Protein AF-A0A2E6RK08-F1 (afdb_monomer)

Radius of gyration: 19.54 Å; Cα contacts (8 Å, |Δi|>4): 68; chains: 1; bounding box: 38×17×5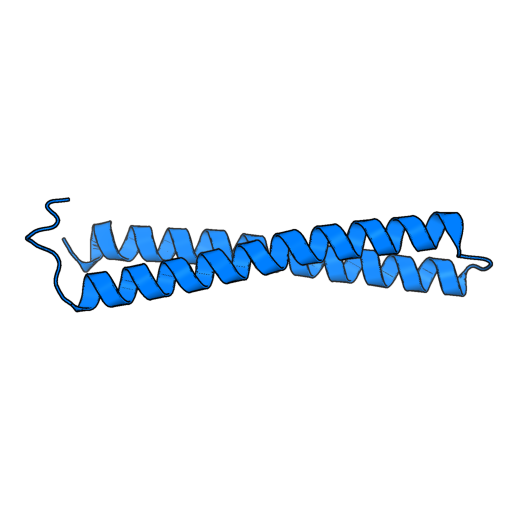5 Å

Mean predicted aligned error: 4.73 Å

Structure (mmCIF, N/CA/C/O backbone):
data_AF-A0A2E6RK08-F1
#
_entry.id   AF-A0A2E6RK08-F1
#
loop_
_atom_site.group_PDB
_atom_site.id
_atom_site.type_symbol
_atom_site.label_atom_id
_atom_site.label_alt_id
_atom_site.label_comp_id
_atom_site.label_asym_id
_atom_site.label_entity_id
_atom_site.label_seq_id
_atom_site.pdbx_PDB_ins_code
_atom_site.Cartn_x
_atom_site.Cartn_y
_atom_site.Cartn_z
_atom_site.occupancy
_atom_site.B_iso_or_equiv
_atom_site.auth_seq_id
_atom_site.auth_comp_id
_atom_site.auth_asym_id
_atom_site.auth_atom_id
_atom_site.pdbx_PDB_model_num
ATOM 1 N N . MET A 1 1 ? -9.124 -7.122 26.622 1.00 61.91 1 MET A N 1
ATOM 2 C CA . MET A 1 1 ? -10.402 -6.388 26.744 1.00 61.91 1 MET A CA 1
ATOM 3 C C . MET A 1 1 ? -11.514 -7.421 26.757 1.00 61.91 1 MET A C 1
ATOM 5 O O . MET A 1 1 ? -11.448 -8.351 25.966 1.00 61.91 1 MET A O 1
ATOM 9 N N . ASP A 1 2 ? -12.461 -7.323 27.685 1.00 64.62 2 ASP A N 1
ATOM 10 C CA . ASP A 1 2 ? -13.515 -8.330 27.844 1.00 64.62 2 ASP A CA 1
ATOM 11 C C . ASP A 1 2 ? -14.527 -8.202 26.689 1.00 64.62 2 ASP A C 1
ATOM 13 O O . ASP A 1 2 ? -15.202 -7.177 26.572 1.00 64.62 2 ASP A O 1
ATOM 17 N N . ILE A 1 3 ? -14.602 -9.201 25.799 1.00 65.38 3 ILE A N 1
ATOM 18 C CA . ILE A 1 3 ? -15.407 -9.148 24.556 1.00 65.38 3 ILE A CA 1
ATOM 19 C C . ILE A 1 3 ? -16.889 -8.893 24.866 1.00 65.38 3 ILE A C 1
ATOM 21 O O . ILE A 1 3 ? -17.588 -8.223 24.109 1.00 65.38 3 ILE A O 1
ATOM 25 N N . LYS A 1 4 ? -17.355 -9.337 26.038 1.00 64.12 4 LYS A N 1
ATOM 26 C CA . LYS A 1 4 ? -18.728 -9.129 26.515 1.00 64.12 4 LYS A CA 1
ATOM 27 C C . LYS A 1 4 ? -19.082 -7.658 26.793 1.00 64.12 4 LYS A C 1
ATOM 29 O O . LYS A 1 4 ? -20.254 -7.355 26.972 1.00 64.12 4 LYS A O 1
ATOM 34 N N . LYS A 1 5 ? -18.101 -6.745 26.827 1.00 75.00 5 LYS A N 1
ATOM 35 C CA . LYS A 1 5 ? -18.288 -5.298 27.067 1.00 75.00 5 LYS A CA 1
ATOM 36 C C . LYS A 1 5 ? -18.148 -4.441 25.796 1.00 75.00 5 LYS A C 1
ATOM 38 O O . LYS A 1 5 ? -17.996 -3.223 25.894 1.00 75.00 5 LYS A O 1
ATOM 43 N N . LEU A 1 6 ? -18.141 -5.054 24.608 1.00 78.81 6 LEU A N 1
ATOM 44 C CA . LEU A 1 6 ? -18.123 -4.362 23.312 1.00 78.81 6 LEU A CA 1
ATOM 45 C C . LEU A 1 6 ? -19.485 -3.752 22.974 1.00 78.81 6 LEU A C 1
ATOM 47 O O . LEU A 1 6 ? -20.480 -4.465 22.875 1.00 78.81 6 LEU A O 1
ATOM 51 N N . LYS A 1 7 ? -19.518 -2.429 22.778 1.00 85.75 7 LYS A N 1
ATOM 52 C CA . LYS A 1 7 ? -20.673 -1.721 22.216 1.00 85.75 7 LYS A CA 1
ATOM 53 C C . LYS A 1 7 ? -20.684 -1.907 20.697 1.00 85.75 7 LYS A C 1
ATOM 55 O O . LYS A 1 7 ? -19.648 -2.147 20.083 1.00 85.75 7 LYS A O 1
ATOM 60 N N . ILE A 1 8 ? -21.849 -1.729 20.071 1.00 86.62 8 ILE A N 1
ATOM 61 C CA . ILE A 1 8 ? -22.002 -1.818 18.607 1.00 86.62 8 ILE A CA 1
ATOM 62 C C . ILE A 1 8 ? -21.009 -0.900 17.863 1.00 86.62 8 ILE A C 1
ATOM 64 O O . ILE A 1 8 ? -20.418 -1.304 16.868 1.00 86.62 8 ILE A O 1
ATOM 68 N N . ASN A 1 9 ? -20.746 0.296 18.403 1.00 84.75 9 ASN A N 1
ATOM 69 C CA . ASN A 1 9 ? -19.815 1.263 17.817 1.00 84.75 9 ASN A CA 1
ATOM 70 C C . ASN A 1 9 ? -18.376 0.740 17.763 1.00 84.75 9 ASN A C 1
ATOM 72 O O . ASN A 1 9 ? -17.659 1.044 16.817 1.00 84.75 9 ASN A O 1
ATOM 76 N N . ASP A 1 10 ? -17.966 -0.065 18.742 1.00 88.06 10 ASP A N 1
ATOM 77 C CA . ASP A 1 10 ? -16.623 -0.638 18.777 1.00 88.06 10 ASP A CA 1
ATOM 78 C C . ASP A 1 10 ? -16.425 -1.680 17.672 1.00 88.06 10 ASP A C 1
ATOM 80 O O . ASP A 1 10 ? -15.360 -1.753 17.061 1.00 88.06 10 ASP A O 1
ATOM 84 N N . TRP A 1 11 ? -17.469 -2.472 17.407 1.00 88.62 11 TRP A N 1
ATOM 85 C CA . TRP A 1 11 ? -17.483 -3.446 16.319 1.00 88.62 11 TRP A CA 1
ATOM 86 C C . TRP A 1 11 ? -17.429 -2.760 14.960 1.00 88.62 11 TRP A C 1
ATOM 88 O O . TRP A 1 11 ? -16.620 -3.145 14.122 1.00 88.62 11 TRP A O 1
ATOM 98 N N . ILE A 1 12 ? -18.243 -1.719 14.760 1.00 89.88 12 ILE A N 1
ATOM 99 C CA . ILE A 1 12 ? -18.230 -0.922 13.526 1.00 89.88 12 ILE A CA 1
ATOM 100 C C . ILE A 1 12 ? -16.838 -0.325 13.305 1.00 89.88 12 ILE A C 1
ATOM 102 O O . ILE A 1 12 ? -16.297 -0.406 12.205 1.00 89.88 12 ILE A O 1
ATOM 106 N N . PHE A 1 13 ? -16.237 0.227 14.359 1.00 89.38 13 PHE A N 1
ATOM 107 C CA . PHE A 1 13 ? -14.918 0.838 14.280 1.00 89.38 13 PHE A CA 1
ATOM 108 C C . PHE A 1 13 ? -13.819 -0.179 13.931 1.00 89.38 13 PHE A C 1
ATOM 110 O O . PHE A 1 13 ? -13.013 0.078 13.040 1.00 89.38 13 PHE A O 1
ATOM 117 N N . GLY A 1 14 ? -13.808 -1.354 14.571 1.00 90.50 14 GLY A N 1
ATOM 118 C CA . GLY A 1 14 ? -12.846 -2.414 14.244 1.00 90.50 14 GLY A CA 1
ATOM 119 C C . GLY A 1 14 ? -13.026 -2.987 12.835 1.00 90.50 14 GLY A C 1
ATOM 120 O O . GLY A 1 14 ? -12.047 -3.302 12.159 1.00 90.50 14 GLY A O 1
ATOM 121 N N . LEU A 1 15 ? -14.267 -3.073 12.350 1.00 93.38 15 LEU A N 1
ATOM 122 C CA . LEU A 1 15 ? -14.553 -3.530 10.990 1.00 93.38 15 LEU A CA 1
ATOM 123 C C . LEU A 1 15 ? -14.061 -2.508 9.951 1.00 93.38 15 LEU A C 1
ATOM 125 O O . LEU A 1 15 ? -13.425 -2.893 8.972 1.00 93.38 15 LEU A O 1
ATOM 129 N N . LEU A 1 16 ? -14.266 -1.210 10.202 1.00 93.00 16 LEU A N 1
ATOM 130 C CA . LEU A 1 16 ? -13.712 -0.131 9.376 1.00 93.00 16 LEU A CA 1
ATOM 131 C C . LEU A 1 16 ? -12.180 -0.146 9.359 1.00 93.00 16 LEU A C 1
ATOM 133 O O . LEU A 1 16 ? -11.590 -0.054 8.285 1.00 93.00 16 LEU A O 1
ATOM 137 N N . GLU A 1 17 ? -11.533 -0.300 10.517 1.00 93.25 17 GLU A N 1
ATOM 138 C CA . GLU A 1 17 ? -10.072 -0.416 10.588 1.00 93.25 17 GLU A CA 1
ATOM 139 C C . GLU A 1 17 ? -9.573 -1.596 9.743 1.00 93.25 17 GLU A C 1
ATOM 141 O O . GLU A 1 17 ? -8.670 -1.433 8.925 1.00 93.25 17 GLU A O 1
ATOM 146 N N . THR A 1 18 ? -10.209 -2.762 9.880 1.00 95.00 18 THR A N 1
ATOM 147 C CA . THR A 1 18 ? -9.838 -3.970 9.131 1.00 95.00 18 THR A CA 1
ATOM 148 C C . THR A 1 18 ? -9.933 -3.748 7.620 1.00 95.00 18 THR A C 1
ATOM 150 O O . THR A 1 18 ? -9.034 -4.156 6.883 1.00 95.00 18 THR A O 1
ATOM 153 N N . LEU A 1 19 ? -10.979 -3.062 7.145 1.00 96.94 19 LEU A N 1
ATOM 154 C CA . LEU A 1 19 ? -11.126 -2.713 5.728 1.00 96.94 19 LEU A CA 1
ATOM 155 C C . LEU A 1 19 ? -10.012 -1.772 5.251 1.00 96.94 19 LEU A C 1
ATOM 157 O O . LEU A 1 19 ? -9.442 -1.994 4.183 1.00 96.94 19 LEU A O 1
ATOM 161 N N . ILE A 1 20 ? -9.667 -0.754 6.045 1.00 96.38 20 ILE A N 1
ATOM 162 C CA . ILE A 1 20 ? -8.600 0.196 5.698 1.00 96.38 20 ILE A CA 1
ATOM 163 C C . ILE A 1 20 ? 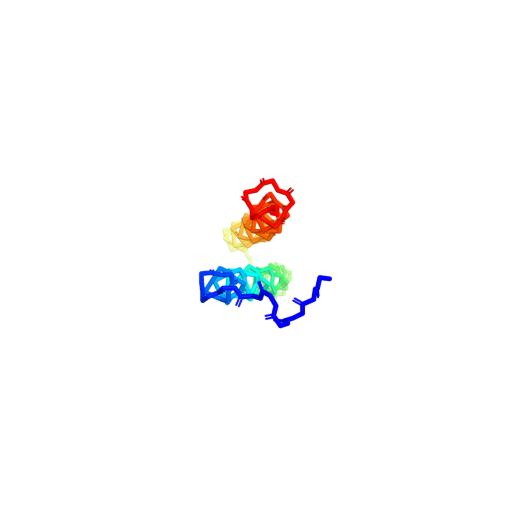-7.241 -0.509 5.672 1.00 96.38 20 ILE A C 1
ATOM 165 O O . ILE A 1 20 ? -6.465 -0.296 4.739 1.00 96.38 20 ILE A O 1
ATOM 169 N N . ILE A 1 21 ? -6.951 -1.371 6.650 1.00 96.94 21 ILE A N 1
ATOM 170 C CA . ILE A 1 21 ? -5.714 -2.164 6.683 1.00 96.94 21 ILE A CA 1
ATOM 171 C C . ILE A 1 21 ? -5.646 -3.086 5.464 1.00 96.94 21 ILE A C 1
ATOM 173 O O . ILE A 1 21 ? -4.622 -3.113 4.784 1.00 96.94 21 ILE A O 1
ATOM 177 N N . GLY A 1 22 ? -6.734 -3.794 5.144 1.00 97.56 22 GLY A N 1
ATOM 178 C CA . GLY A 1 22 ? -6.807 -4.663 3.968 1.00 97.56 22 GLY A CA 1
ATOM 179 C C . GLY A 1 22 ? -6.535 -3.909 2.664 1.00 97.56 22 GLY A C 1
ATOM 180 O O . GLY A 1 22 ? -5.711 -4.344 1.862 1.00 97.56 22 GLY A O 1
ATOM 181 N N . TYR A 1 23 ? -7.155 -2.741 2.483 1.00 97.38 23 TYR A N 1
ATOM 182 C CA . TYR A 1 23 ? -6.908 -1.879 1.325 1.00 97.38 23 TYR A CA 1
ATOM 183 C C . TYR A 1 23 ? -5.465 -1.352 1.275 1.00 97.38 23 TYR A C 1
ATOM 185 O O . TYR A 1 23 ? -4.838 -1.339 0.220 1.00 97.38 23 TYR A O 1
ATOM 193 N N . SER A 1 24 ? -4.904 -0.971 2.423 1.00 97.94 24 SER A N 1
ATOM 194 C CA . SER A 1 24 ? -3.519 -0.494 2.517 1.00 97.94 24 SER A CA 1
ATOM 195 C C . SER A 1 24 ? -2.523 -1.584 2.119 1.00 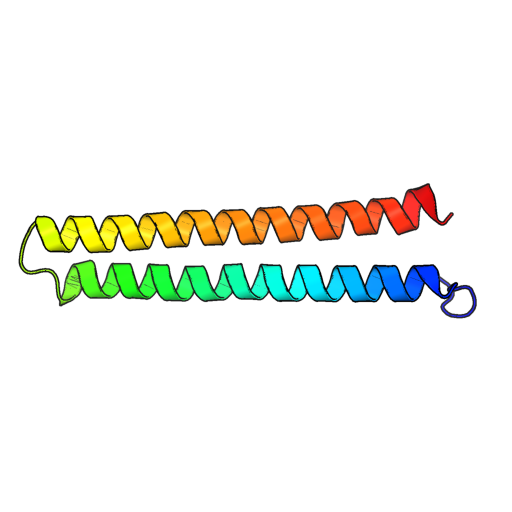97.94 24 SER A C 1
ATOM 197 O O . SER A 1 24 ? -1.591 -1.326 1.361 1.00 97.94 24 SER A O 1
ATOM 199 N N . LEU A 1 25 ? -2.742 -2.818 2.583 1.00 98.00 25 LEU A N 1
ATOM 200 C CA . LEU A 1 25 ? -1.934 -3.977 2.202 1.00 98.00 25 LEU A CA 1
ATOM 201 C C . LEU A 1 25 ? -2.063 -4.296 0.713 1.00 98.00 25 LEU A C 1
ATOM 203 O O . LEU A 1 25 ? -1.057 -4.592 0.074 1.00 98.00 25 LEU A O 1
ATOM 207 N N . PHE A 1 26 ? -3.272 -4.196 0.158 1.00 97.88 26 PHE A N 1
ATOM 208 C CA . PHE A 1 26 ? -3.492 -4.354 -1.276 1.00 97.88 26 PHE A CA 1
ATOM 209 C C . PHE A 1 26 ? -2.650 -3.354 -2.080 1.00 97.88 26 PHE A C 1
ATOM 211 O O . PHE A 1 26 ? -1.880 -3.779 -2.934 1.00 97.88 26 PHE A O 1
ATOM 218 N N . LEU A 1 27 ? -2.696 -2.058 -1.743 1.00 97.75 27 LEU A N 1
ATOM 219 C CA . LEU A 1 27 ? -1.880 -1.031 -2.408 1.00 97.75 27 LEU A CA 1
ATOM 220 C C . LEU A 1 27 ? -0.374 -1.307 -2.304 1.00 97.75 27 LEU A C 1
ATOM 222 O O . LEU A 1 27 ? 0.361 -1.115 -3.272 1.00 97.75 27 LEU A O 1
ATOM 226 N N . ILE A 1 28 ? 0.094 -1.757 -1.138 1.00 98.31 28 ILE A N 1
ATOM 227 C CA . ILE A 1 28 ? 1.504 -2.103 -0.912 1.00 98.31 28 ILE A CA 1
ATOM 228 C C . ILE A 1 28 ? 1.930 -3.273 -1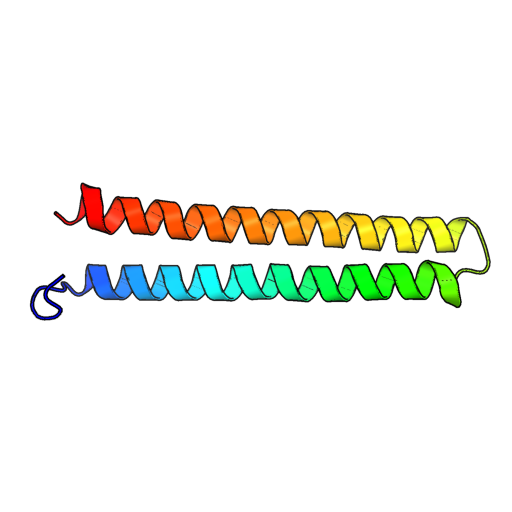.806 1.00 98.31 28 ILE A C 1
ATOM 230 O O . ILE A 1 28 ? 2.996 -3.229 -2.410 1.00 98.31 28 ILE A O 1
ATOM 234 N N . ILE A 1 29 ? 1.125 -4.331 -1.884 1.00 98.25 29 ILE A N 1
ATOM 235 C CA . ILE A 1 29 ? 1.464 -5.518 -2.678 1.00 98.25 29 ILE A CA 1
ATOM 236 C C . ILE A 1 29 ? 1.420 -5.191 -4.170 1.00 98.25 29 ILE A C 1
ATOM 238 O O . ILE A 1 29 ? 2.357 -5.521 -4.893 1.00 98.25 29 ILE A O 1
ATOM 242 N N . ASP A 1 30 ? 0.365 -4.513 -4.609 1.00 98.19 30 ASP A N 1
ATOM 243 C CA . ASP A 1 30 ? 0.159 -4.118 -6.001 1.00 98.19 30 ASP A CA 1
ATOM 244 C C . ASP A 1 30 ? 1.312 -3.240 -6.508 1.00 98.19 30 ASP A C 1
ATOM 246 O O . ASP A 1 30 ? 1.980 -3.572 -7.484 1.00 98.19 30 ASP A O 1
ATOM 250 N N . SER A 1 31 ? 1.678 -2.209 -5.743 1.00 98.00 31 SER A N 1
ATOM 251 C CA . SER A 1 31 ? 2.819 -1.349 -6.075 1.00 98.00 31 SER A CA 1
ATOM 252 C C . SER A 1 31 ? 4.163 -2.084 -6.130 1.00 98.00 31 SER A C 1
ATOM 254 O O . SER A 1 31 ? 5.023 -1.746 -6.946 1.00 98.00 31 SER A O 1
ATOM 256 N N . LEU A 1 32 ? 4.387 -3.102 -5.294 1.00 97.94 32 LEU A N 1
ATOM 257 C CA . LEU A 1 32 ? 5.599 -3.922 -5.387 1.00 97.94 32 LEU A CA 1
ATOM 258 C C . LEU A 1 32 ? 5.634 -4.736 -6.685 1.00 97.94 32 LEU A C 1
ATOM 260 O O . LEU A 1 32 ? 6.704 -4.866 -7.289 1.00 97.94 32 LEU A O 1
ATOM 264 N N . ILE A 1 33 ? 4.485 -5.262 -7.115 1.00 97.94 33 ILE A N 1
ATOM 265 C CA . ILE A 1 33 ? 4.349 -6.003 -8.373 1.00 97.94 33 ILE A CA 1
ATOM 266 C C . ILE A 1 33 ? 4.604 -5.063 -9.553 1.00 97.94 33 ILE A C 1
ATOM 268 O O . ILE A 1 33 ? 5.489 -5.346 -10.361 1.00 97.94 33 ILE A O 1
ATOM 272 N N . GLU A 1 34 ? 3.916 -3.922 -9.608 1.00 97.75 34 GLU A N 1
ATOM 273 C CA . GLU A 1 34 ? 4.071 -2.932 -10.680 1.00 97.75 34 GLU A CA 1
ATOM 274 C C . GLU A 1 34 ? 5.509 -2.420 -10.785 1.00 97.75 34 GLU A C 1
ATOM 276 O O . GLU A 1 34 ? 6.077 -2.355 -11.875 1.00 97.75 34 GLU A O 1
ATOM 281 N N . LYS A 1 35 ? 6.149 -2.120 -9.648 1.00 97.38 35 LYS A N 1
ATOM 282 C CA . LYS A 1 35 ? 7.551 -1.689 -9.617 1.00 97.38 35 LYS A CA 1
ATOM 283 C C . LYS A 1 35 ? 8.494 -2.768 -10.143 1.00 97.38 35 LYS A C 1
ATOM 285 O O . LYS A 1 35 ? 9.428 -2.463 -10.884 1.00 97.38 35 LYS A O 1
A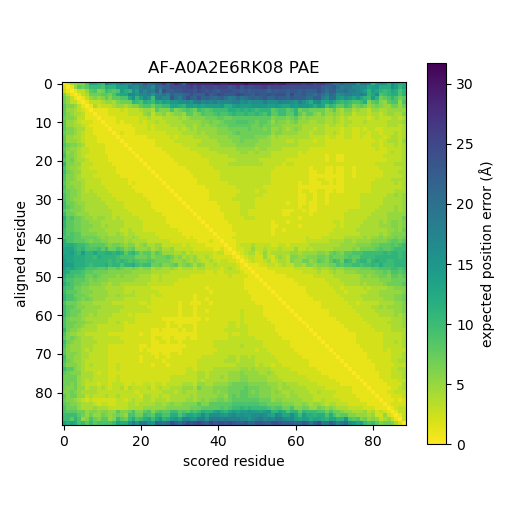TOM 290 N N . SER A 1 36 ? 8.281 -4.020 -9.740 1.00 96.69 36 SER A N 1
ATOM 291 C CA . SER A 1 36 ? 9.084 -5.156 -10.203 1.00 96.69 36 SER A CA 1
ATOM 292 C C . SER A 1 36 ? 8.933 -5.361 -11.710 1.00 96.69 36 SER A C 1
ATOM 294 O O . SER A 1 36 ? 9.920 -5.553 -12.422 1.00 96.69 36 SER A O 1
ATOM 296 N N . GLU A 1 37 ? 7.705 -5.258 -12.213 1.00 96.94 37 GLU A N 1
ATOM 297 C CA . GLU A 1 37 ? 7.414 -5.413 -13.629 1.00 96.94 37 GLU A CA 1
ATOM 298 C C . GLU A 1 37 ? 7.985 -4.262 -14.462 1.00 96.94 37 GLU A C 1
ATOM 300 O O . GLU A 1 37 ? 8.664 -4.518 -15.456 1.00 96.94 37 GLU A O 1
ATOM 305 N N . ALA A 1 38 ? 7.798 -3.011 -14.037 1.00 96.19 38 ALA A N 1
ATOM 306 C CA . ALA A 1 38 ? 8.379 -1.848 -14.700 1.00 96.19 38 ALA A CA 1
A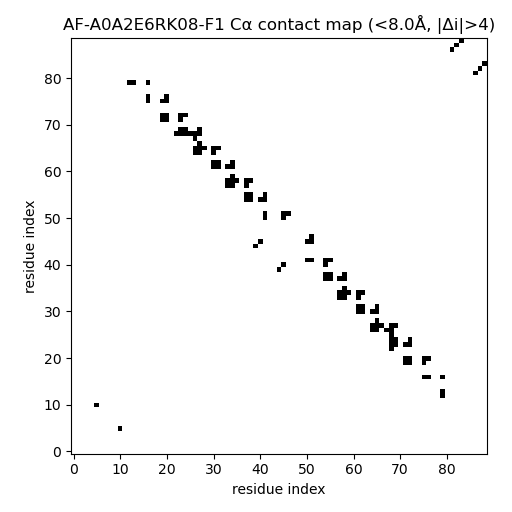TOM 307 C C . ALA A 1 38 ? 9.908 -1.967 -14.786 1.00 96.19 38 ALA A C 1
ATOM 309 O O . ALA A 1 38 ? 10.486 -1.773 -15.858 1.00 96.19 38 ALA A O 1
ATOM 310 N N . LYS A 1 39 ? 10.547 -2.421 -13.701 1.00 96.31 39 LYS A N 1
ATOM 311 C CA . LYS A 1 39 ? 11.980 -2.713 -13.683 1.00 96.31 39 LYS A CA 1
ATOM 312 C C . LYS A 1 39 ? 12.360 -3.795 -14.686 1.00 96.31 39 LYS A C 1
ATOM 314 O O . LYS A 1 39 ? 13.290 -3.590 -15.462 1.00 96.31 39 LYS A O 1
ATOM 319 N N . ARG A 1 40 ? 11.646 -4.926 -14.716 1.00 96.94 40 ARG A N 1
ATOM 320 C CA . ARG A 1 40 ? 11.900 -5.999 -15.693 1.00 96.94 40 ARG A CA 1
ATOM 321 C C . ARG A 1 40 ? 11.820 -5.466 -17.124 1.00 96.94 40 ARG A C 1
ATOM 323 O O . ARG A 1 40 ? 12.773 -5.623 -17.880 1.00 96.94 40 ARG A O 1
ATOM 330 N N . ARG A 1 41 ? 10.730 -4.778 -17.476 1.00 95.06 41 ARG A N 1
ATOM 331 C CA . ARG A 1 41 ? 10.517 -4.243 -18.831 1.00 95.06 41 ARG A CA 1
ATOM 332 C C . ARG A 1 41 ? 11.560 -3.185 -19.207 1.00 95.06 41 ARG A C 1
ATOM 334 O O . ARG A 1 41 ? 12.028 -3.163 -20.342 1.00 95.06 41 ARG A O 1
ATOM 341 N N . LYS A 1 42 ? 12.025 -2.375 -18.250 1.00 94.31 42 LYS A N 1
ATOM 342 C CA . LYS A 1 42 ? 13.146 -1.444 -18.459 1.00 94.31 42 LYS A CA 1
ATOM 343 C C . LYS A 1 42 ? 14.438 -2.147 -18.883 1.00 94.31 42 LYS A C 1
ATOM 345 O O . LYS A 1 42 ? 15.167 -1.603 -19.707 1.00 94.31 42 LYS A O 1
ATOM 350 N N . PHE A 1 43 ? 14.738 -3.313 -18.310 1.00 91.75 43 PHE A N 1
ATOM 351 C CA . PHE A 1 43 ? 15.958 -4.066 -18.621 1.00 91.75 43 PHE A CA 1
ATOM 352 C C . PHE A 1 43 ? 15.817 -4.974 -19.847 1.00 91.75 43 PHE A C 1
ATOM 354 O O . PHE A 1 43 ? 16.785 -5.126 -20.587 1.00 91.75 43 PHE A O 1
ATOM 361 N N . GLU A 1 44 ? 14.646 -5.575 -20.054 1.00 94.50 44 GLU A N 1
ATOM 362 C CA . GLU A 1 44 ? 14.437 -6.609 -21.076 1.00 94.50 44 GLU A CA 1
ATOM 363 C C . GLU A 1 44 ? 13.814 -6.074 -22.375 1.00 94.50 44 GLU A C 1
ATOM 365 O O . GLU A 1 44 ? 14.108 -6.593 -23.449 1.00 94.50 44 GLU A O 1
ATOM 370 N N . GLU A 1 45 ? 12.970 -5.040 -22.302 1.00 93.25 45 GLU A N 1
ATOM 371 C CA . GLU A 1 45 ? 12.136 -4.587 -23.428 1.00 93.25 45 GLU A CA 1
ATOM 372 C C . GLU A 1 45 ? 12.510 -3.186 -23.940 1.00 93.25 45 GLU A C 1
ATOM 374 O O . GLU A 1 45 ? 12.152 -2.818 -25.060 1.00 93.25 45 GLU A O 1
ATOM 379 N N . ALA A 1 46 ? 13.224 -2.378 -23.150 1.00 92.12 46 ALA A N 1
ATOM 380 C CA . ALA A 1 46 ? 13.552 -1.011 -23.540 1.00 92.12 46 ALA A CA 1
ATOM 381 C C . ALA A 1 46 ? 14.663 -0.967 -24.603 1.00 92.12 46 ALA A C 1
ATOM 383 O O . ALA A 1 46 ? 15.832 -1.239 -24.337 1.00 92.12 46 ALA A O 1
ATOM 384 N N . THR A 1 47 ? 14.295 -0.541 -25.809 1.00 94.19 47 THR A N 1
ATOM 385 C CA . THR A 1 47 ? 15.194 -0.425 -26.971 1.00 94.19 47 THR A CA 1
ATOM 386 C C . THR A 1 47 ? 15.799 0.969 -27.137 1.00 94.19 47 THR A C 1
ATOM 388 O O . THR A 1 47 ? 16.745 1.153 -27.900 1.00 94.19 47 THR A O 1
ATOM 391 N N . ASN A 1 48 ? 15.259 1.972 -26.438 1.00 95.31 48 ASN A N 1
ATOM 392 C CA . ASN A 1 48 ? 15.718 3.356 -26.510 1.00 95.31 48 ASN A CA 1
ATOM 393 C C . ASN A 1 48 ? 15.515 4.113 -25.185 1.00 95.31 48 ASN A C 1
ATOM 395 O O . ASN A 1 48 ? 14.843 3.645 -24.264 1.00 95.31 48 ASN A O 1
ATOM 399 N N . ILE A 1 49 ? 16.094 5.315 -25.112 1.00 93.75 49 ILE A N 1
ATOM 400 C CA . ILE A 1 49 ? 16.062 6.180 -23.921 1.00 93.75 49 ILE A CA 1
ATOM 401 C C . ILE A 1 49 ? 14.626 6.563 -23.541 1.00 93.75 49 ILE A C 1
ATOM 403 O O . ILE A 1 49 ? 14.291 6.595 -22.361 1.00 93.75 49 ILE A O 1
ATOM 407 N N . THR A 1 50 ? 13.755 6.813 -24.521 1.00 95.38 50 THR A N 1
ATOM 408 C CA . THR A 1 50 ? 12.355 7.178 -24.266 1.00 95.38 50 THR A CA 1
ATOM 409 C C . THR A 1 50 ? 11.602 6.058 -23.546 1.00 95.38 50 THR A C 1
ATOM 411 O O . THR A 1 50 ? 10.900 6.321 -22.574 1.00 95.38 50 THR A O 1
ATOM 414 N N . GLN A 1 51 ? 11.789 4.805 -23.966 1.00 94.25 51 GLN A N 1
ATOM 415 C CA . GLN A 1 51 ? 11.202 3.640 -23.298 1.00 94.25 51 GLN A CA 1
ATOM 416 C C . GLN A 1 51 ? 11.796 3.429 -21.900 1.00 94.25 51 GLN A C 1
ATOM 418 O O . GLN A 1 51 ? 11.059 3.136 -20.962 1.00 94.25 51 GLN A O 1
ATOM 423 N N . GLN A 1 52 ? 13.106 3.635 -21.724 1.00 94.44 52 GLN A N 1
ATOM 424 C CA . GLN A 1 52 ? 13.734 3.546 -20.401 1.00 94.44 52 GLN A CA 1
ATOM 425 C C . GLN A 1 52 ? 13.183 4.580 -19.413 1.00 94.44 52 GLN A C 1
ATOM 427 O O . GLN A 1 52 ? 1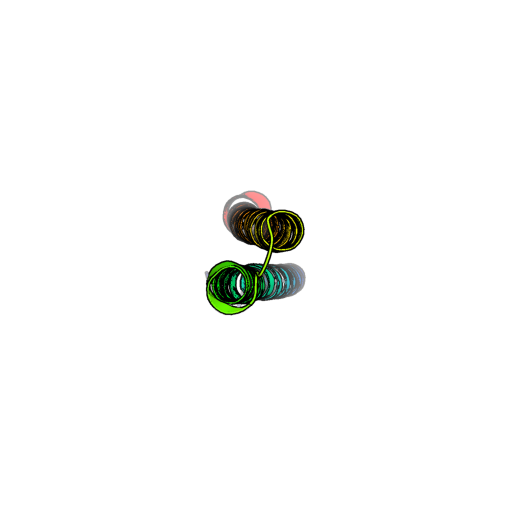2.973 4.244 -18.247 1.00 94.44 52 GLN A O 1
ATOM 432 N N . LEU A 1 53 ? 12.950 5.815 -19.869 1.00 95.50 53 LEU A N 1
ATOM 433 C CA . LEU A 1 53 ? 12.343 6.875 -19.062 1.00 95.50 53 LEU A CA 1
ATOM 434 C C . LEU A 1 53 ? 10.896 6.536 -18.700 1.00 95.50 53 LEU A C 1
ATOM 436 O O . LEU A 1 53 ? 10.531 6.631 -17.535 1.00 95.50 53 LEU A O 1
ATOM 440 N N . TYR A 1 54 ? 10.110 6.036 -19.656 1.00 96.88 54 TYR A N 1
ATOM 441 C CA . TYR A 1 54 ? 8.733 5.610 -19.398 1.00 96.88 54 TYR A CA 1
ATOM 442 C C . TYR A 1 54 ? 8.641 4.544 -18.294 1.00 96.88 54 TYR A C 1
ATOM 444 O O . TYR A 1 54 ? 7.870 4.690 -17.346 1.00 96.88 54 TYR A O 1
ATOM 452 N N . PHE A 1 55 ? 9.458 3.489 -18.364 1.00 97.25 55 PHE A N 1
ATOM 453 C CA . PHE A 1 55 ? 9.463 2.465 -17.316 1.00 97.25 55 PHE A CA 1
ATOM 454 C C . PHE A 1 55 ? 10.002 2.991 -15.979 1.00 97.25 55 PHE A C 1
ATOM 456 O O . PHE A 1 55 ? 9.547 2.562 -14.923 1.00 97.25 55 PHE A O 1
ATOM 463 N N . GLN A 1 56 ? 10.928 3.952 -16.002 1.00 95.81 56 GLN A N 1
ATOM 464 C CA . GLN A 1 56 ? 11.397 4.617 -14.788 1.00 95.81 56 GLN A CA 1
ATOM 465 C C . GLN A 1 56 ? 10.299 5.453 -14.115 1.00 95.81 56 GLN A C 1
ATOM 467 O O . GLN A 1 56 ? 10.214 5.463 -12.886 1.00 95.81 56 GLN A O 1
ATOM 472 N N . ASP A 1 57 ? 9.442 6.109 -14.893 1.00 97.56 57 ASP A N 1
ATOM 473 C CA . ASP A 1 57 ? 8.295 6.847 -14.363 1.00 97.56 57 ASP A CA 1
ATOM 474 C C . ASP A 1 57 ? 7.265 5.898 -13.739 1.00 97.56 57 ASP A C 1
ATOM 476 O O . ASP A 1 57 ? 6.754 6.178 -12.654 1.00 97.56 57 ASP A O 1
ATOM 480 N N . LEU A 1 58 ? 7.023 4.733 -14.355 1.00 97.25 58 LEU A N 1
ATOM 481 C CA . LEU A 1 58 ? 6.179 3.684 -13.771 1.00 97.25 58 LEU A CA 1
ATOM 482 C C . LEU A 1 58 ? 6.754 3.145 -12.450 1.00 97.25 58 LEU A C 1
ATOM 484 O O . LEU A 1 58 ? 6.026 3.036 -11.465 1.00 97.25 58 LEU A O 1
ATOM 488 N N . GLU A 1 59 ? 8.062 2.873 -12.383 1.00 96.56 59 GLU A N 1
ATOM 489 C CA . GLU A 1 59 ? 8.727 2.479 -11.129 1.00 96.56 59 GLU A CA 1
ATOM 490 C C . GLU A 1 59 ? 8.584 3.549 -10.030 1.00 96.56 59 GLU A C 1
ATOM 492 O O . GLU A 1 59 ? 8.435 3.225 -8.843 1.00 96.56 59 GLU A O 1
ATOM 497 N N . SER A 1 60 ? 8.651 4.828 -10.412 1.00 97.44 60 SER A 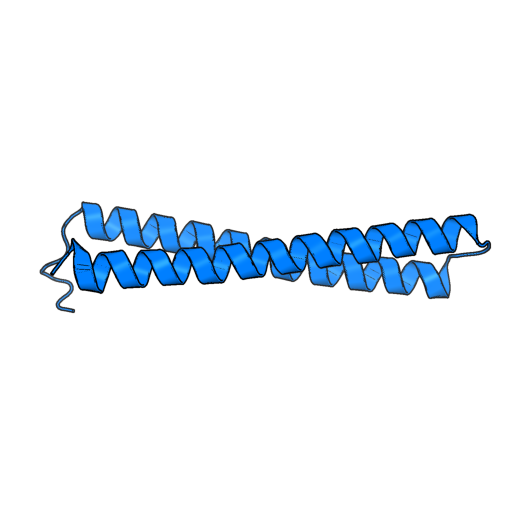N 1
ATOM 498 C CA . SER A 1 60 ? 8.488 5.967 -9.504 1.00 97.44 60 SER A CA 1
ATOM 499 C C . SER A 1 60 ? 7.054 6.061 -8.982 1.00 97.44 60 SER A C 1
ATOM 501 O O . SER A 1 60 ? 6.847 6.143 -7.769 1.00 97.44 60 SER A O 1
ATOM 503 N N . LEU A 1 61 ? 6.061 5.960 -9.870 1.00 97.88 61 LEU A N 1
ATOM 504 C CA . LEU A 1 61 ? 4.644 5.981 -9.511 1.00 97.88 61 LEU A CA 1
ATOM 505 C C . LEU A 1 61 ? 4.294 4.834 -8.557 1.00 97.88 61 LEU A C 1
ATOM 507 O O . LEU A 1 61 ? 3.719 5.071 -7.494 1.00 97.88 61 LEU A O 1
ATOM 511 N N . ALA A 1 62 ? 4.745 3.621 -8.877 1.00 97.19 62 ALA A N 1
ATOM 512 C CA . ALA A 1 62 ? 4.586 2.463 -8.011 1.00 97.19 62 ALA A CA 1
ATOM 513 C C . ALA A 1 62 ? 5.254 2.697 -6.641 1.00 97.19 62 ALA A C 1
ATOM 515 O O . ALA A 1 62 ? 4.681 2.404 -5.595 1.00 97.19 62 ALA A O 1
ATOM 516 N N . SER A 1 63 ? 6.433 3.326 -6.596 1.00 97.56 63 SER A N 1
ATOM 517 C CA . SER A 1 63 ? 7.087 3.671 -5.322 1.00 97.56 63 SER A CA 1
ATOM 518 C C . SER A 1 63 ? 6.279 4.674 -4.484 1.00 97.56 63 SER A C 1
ATOM 520 O O . SER A 1 63 ? 6.235 4.550 -3.260 1.00 97.56 63 SER A O 1
ATOM 522 N N . ILE A 1 64 ? 5.615 5.645 -5.116 1.00 97.94 64 ILE A N 1
ATOM 523 C CA . ILE A 1 64 ? 4.720 6.590 -4.430 1.00 97.94 64 ILE A CA 1
ATOM 524 C C . ILE A 1 64 ? 3.493 5.857 -3.874 1.00 97.94 64 ILE A C 1
ATOM 526 O O . ILE A 1 64 ? 3.112 6.089 -2.725 1.00 97.94 64 ILE A O 1
ATOM 530 N N . GLN A 1 65 ? 2.905 4.944 -4.649 1.00 97.56 65 GLN A N 1
ATOM 531 C CA . GLN A 1 65 ? 1.754 4.140 -4.230 1.00 97.56 65 GLN A CA 1
ATOM 532 C C . GLN A 1 65 ? 2.094 3.178 -3.082 1.00 97.56 65 GLN A C 1
ATOM 534 O O . GLN A 1 65 ? 1.306 2.999 -2.154 1.00 97.56 65 GLN A O 1
ATOM 539 N N . PHE A 1 66 ? 3.308 2.633 -3.072 1.00 98.38 66 PHE A N 1
ATOM 540 C CA . PHE A 1 66 ? 3.824 1.859 -1.945 1.00 98.38 66 PHE A CA 1
ATOM 541 C C . PHE A 1 66 ? 3.885 2.699 -0.662 1.00 98.38 66 PHE A C 1
ATOM 543 O O . PHE A 1 66 ? 3.403 2.283 0.394 1.00 98.38 66 PHE A O 1
ATOM 550 N N . ILE A 1 67 ? 4.447 3.911 -0.751 1.00 97.94 67 ILE A N 1
ATOM 551 C CA . ILE A 1 67 ? 4.550 4.831 0.389 1.00 97.94 67 ILE A CA 1
ATOM 552 C C . ILE A 1 67 ? 3.158 5.234 0.885 1.00 97.94 67 ILE A C 1
ATOM 554 O O . ILE A 1 67 ? 2.929 5.243 2.094 1.00 97.94 67 ILE A O 1
ATOM 558 N N . SER A 1 68 ? 2.218 5.535 -0.016 1.00 97.00 68 SER A N 1
ATOM 559 C CA . SER A 1 68 ? 0.855 5.906 0.376 1.00 97.00 68 SER A CA 1
ATOM 560 C C . SER A 1 68 ? 0.145 4.763 1.107 1.00 97.00 68 SER A C 1
ATOM 562 O O . SER A 1 68 ? -0.474 5.003 2.146 1.00 97.00 68 SER A O 1
ATOM 564 N N . GLY A 1 69 ? 0.319 3.518 0.652 1.00 97.81 69 GLY A N 1
ATOM 565 C CA . GLY A 1 69 ? -0.169 2.329 1.348 1.00 97.81 69 GLY A CA 1
ATOM 566 C C . GLY A 1 69 ? 0.415 2.184 2.760 1.00 97.81 69 GLY A C 1
ATOM 567 O O . GLY A 1 69 ? -0.328 1.948 3.712 1.00 97.81 69 GLY A O 1
ATOM 568 N N . ILE A 1 70 ? 1.723 2.410 2.940 1.00 98.06 70 ILE A N 1
ATOM 569 C CA . ILE A 1 70 ? 2.356 2.390 4.274 1.00 98.06 70 ILE A CA 1
ATOM 570 C C . ILE A 1 70 ? 1.788 3.484 5.181 1.00 98.06 70 ILE A C 1
ATOM 572 O O . ILE A 1 70 ? 1.472 3.220 6.343 1.00 98.06 70 ILE A O 1
ATOM 576 N N . VAL A 1 71 ? 1.652 4.709 4.670 1.00 98.06 71 VAL A N 1
ATOM 577 C CA . VAL A 1 71 ? 1.121 5.839 5.446 1.00 98.06 71 VAL A CA 1
ATOM 578 C C . VAL A 1 71 ? -0.304 5.546 5.909 1.00 98.06 71 VAL A C 1
ATOM 580 O O . VAL A 1 71 ? -0.609 5.748 7.085 1.00 98.06 71 VAL A O 1
ATOM 583 N N . LEU A 1 72 ? -1.156 5.013 5.028 1.00 96.75 72 LEU A N 1
ATOM 584 C CA . LEU A 1 72 ? -2.519 4.609 5.377 1.00 96.75 72 LEU A CA 1
ATOM 585 C C . LEU A 1 72 ? -2.536 3.524 6.458 1.00 96.75 72 LEU A C 1
ATOM 587 O O . LEU A 1 72 ? -3.304 3.633 7.414 1.00 96.75 72 LEU A O 1
ATOM 591 N N . LEU A 1 73 ? -1.654 2.527 6.361 1.00 96.88 73 LEU A N 1
ATOM 592 C CA . LEU A 1 73 ? -1.564 1.439 7.334 1.00 96.88 73 LEU A CA 1
ATOM 593 C C . LEU A 1 73 ? -1.154 1.939 8.729 1.00 96.88 73 LEU A C 1
ATOM 595 O O . LEU A 1 73 ? -1.763 1.564 9.737 1.00 96.88 73 LEU A O 1
ATOM 599 N N . ILE A 1 74 ? -0.155 2.826 8.794 1.00 96.94 74 ILE A N 1
ATOM 600 C CA . ILE A 1 74 ? 0.292 3.452 10.048 1.00 96.94 74 ILE A CA 1
ATOM 601 C C . ILE A 1 74 ? -0.826 4.319 10.630 1.00 96.94 74 ILE A C 1
ATOM 603 O O . ILE A 1 74 ? -1.095 4.266 11.833 1.00 96.94 74 ILE A O 1
ATOM 607 N N . PHE A 1 75 ? -1.489 5.108 9.785 1.00 96.12 75 PHE A N 1
ATOM 608 C CA . PHE A 1 75 ? -2.550 6.010 10.208 1.00 96.12 75 PHE A CA 1
ATOM 609 C C . PHE A 1 75 ? -3.752 5.242 10.765 1.00 96.12 75 PHE A C 1
ATOM 611 O O . PHE A 1 75 ? -4.197 5.543 11.873 1.00 96.12 75 PHE A O 1
ATOM 618 N N . ALA A 1 76 ? -4.209 4.195 10.071 1.00 94.38 76 ALA A N 1
ATOM 619 C CA . ALA A 1 76 ? -5.286 3.319 10.530 1.00 94.38 76 ALA A CA 1
ATOM 620 C C . ALA A 1 76 ? -4.978 2.710 11.906 1.00 94.38 76 ALA A C 1
ATOM 622 O O . ALA A 1 76 ? -5.754 2.884 12.848 1.00 94.38 76 ALA A O 1
ATOM 623 N N . SER A 1 77 ? -3.790 2.113 12.051 1.00 92.44 77 SER A N 1
ATOM 624 C CA . SER A 1 77 ? -3.338 1.505 13.310 1.00 92.44 77 SER A CA 1
ATOM 625 C C . SER A 1 77 ? -3.249 2.530 14.451 1.00 92.44 77 SER A C 1
ATOM 627 O O . SER A 1 77 ? -3.580 2.246 15.605 1.00 92.44 77 SER A O 1
ATOM 629 N N . THR A 1 78 ? -2.811 3.754 14.140 1.00 94.44 78 THR A N 1
ATOM 630 C CA . THR A 1 78 ? -2.685 4.838 15.123 1.00 94.44 78 THR A CA 1
ATOM 631 C C . THR A 1 78 ? -4.052 5.305 15.610 1.00 94.44 78 THR A C 1
ATOM 633 O O . THR A 1 78 ? -4.268 5.398 16.820 1.00 94.44 78 THR A O 1
ATOM 636 N N . ILE A 1 79 ? -4.996 5.552 14.697 1.00 92.25 79 ILE A N 1
ATOM 637 C CA . ILE A 1 79 ? -6.360 5.958 15.057 1.00 92.25 79 ILE A CA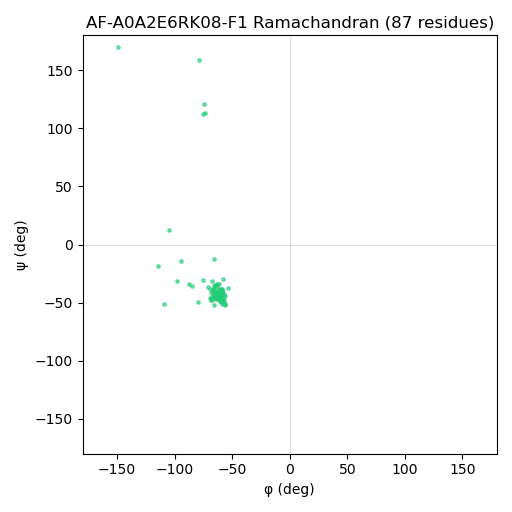 1
ATOM 638 C C . ILE A 1 79 ? -7.038 4.858 15.876 1.00 92.25 79 ILE A C 1
ATOM 640 O O . ILE A 1 79 ? -7.667 5.160 16.890 1.00 92.25 79 ILE A O 1
ATOM 644 N N . PHE A 1 80 ? -6.874 3.590 15.503 1.00 89.44 80 PHE A N 1
ATOM 645 C CA . PHE A 1 80 ? -7.428 2.482 16.274 1.00 89.44 80 PHE A CA 1
ATOM 646 C C . PHE A 1 80 ? -6.869 2.412 17.691 1.00 89.44 80 PHE A C 1
ATOM 648 O O . PHE A 1 80 ? -7.630 2.345 18.660 1.00 89.44 80 PHE A O 1
ATOM 655 N N . SER A 1 81 ? -5.550 2.536 17.838 1.00 89.38 81 SER A N 1
ATOM 656 C CA . SER A 1 81 ? -4.912 2.618 19.151 1.00 89.38 81 SER A CA 1
ATOM 657 C C . SER A 1 81 ? -5.478 3.775 19.989 1.00 89.38 81 SER A C 1
ATOM 659 O O . SER A 1 81 ? -5.815 3.581 21.160 1.00 89.38 81 SER A O 1
ATOM 661 N N . ILE A 1 82 ? -5.659 4.958 19.390 1.00 90.81 82 ILE A N 1
ATOM 662 C CA . ILE A 1 82 ? -6.257 6.132 20.047 1.00 90.81 82 ILE A CA 1
ATOM 663 C C . ILE A 1 82 ? -7.705 5.852 20.471 1.00 90.81 82 ILE A C 1
ATOM 665 O O . ILE A 1 82 ? -8.067 6.121 21.619 1.00 90.81 82 ILE A O 1
ATOM 669 N N . TYR A 1 83 ? -8.531 5.282 19.592 1.00 88.56 83 TYR A N 1
ATOM 670 C CA . TYR A 1 83 ? -9.939 5.008 19.877 1.00 88.56 83 TYR A CA 1
ATOM 671 C C . TYR A 1 83 ? -10.105 4.086 21.091 1.00 88.56 83 TYR A C 1
ATOM 673 O O . TYR A 1 83 ? -10.806 4.438 22.043 1.00 88.56 83 TYR A O 1
ATOM 681 N N . PHE A 1 84 ? -9.408 2.946 21.117 1.00 84.50 84 PHE A N 1
ATOM 682 C CA . PHE A 1 84 ? -9.559 1.978 22.208 1.00 84.50 84 PHE A CA 1
ATOM 683 C C . PHE A 1 84 ? -8.863 2.405 23.506 1.00 84.50 84 PHE A C 1
ATOM 685 O O . PHE A 1 84 ? -9.345 2.051 24.580 1.00 84.50 84 PHE A O 1
ATOM 692 N N . ARG A 1 85 ? -7.752 3.157 23.446 1.00 85.75 85 ARG A N 1
ATOM 693 C CA . ARG A 1 85 ? -7.009 3.568 24.656 1.00 85.75 85 ARG A CA 1
ATOM 694 C C . ARG A 1 85 ? -7.512 4.862 25.286 1.00 85.75 85 ARG A C 1
ATOM 696 O O . ARG A 1 85 ? -7.424 5.011 26.504 1.00 85.75 85 ARG A O 1
ATOM 703 N N . ILE A 1 86 ? -7.974 5.812 24.476 1.00 84.50 86 ILE A N 1
ATOM 704 C CA . ILE A 1 86 ? -8.283 7.172 24.935 1.00 84.50 86 ILE A CA 1
ATOM 705 C C . ILE A 1 86 ? -9.790 7.409 24.950 1.00 84.50 86 ILE A C 1
ATOM 707 O O . ILE A 1 86 ? -10.311 7.847 25.972 1.00 84.50 86 ILE A O 1
ATOM 711 N N . ILE A 1 87 ? -10.480 7.117 23.844 1.00 78.44 87 ILE A N 1
ATOM 712 C CA . ILE A 1 87 ? -11.892 7.491 23.670 1.00 78.44 87 ILE A CA 1
ATOM 713 C C . ILE A 1 87 ? -12.812 6.519 24.401 1.00 78.44 87 ILE A C 1
ATOM 715 O O . ILE A 1 87 ? -13.704 6.938 25.133 1.00 78.44 87 ILE A O 1
ATOM 719 N N . ARG A 1 88 ? -12.615 5.217 24.189 1.00 76.31 88 ARG A N 1
ATOM 720 C CA . ARG A 1 88 ? -13.543 4.208 24.691 1.00 76.31 88 ARG A CA 1
ATOM 721 C C . ARG A 1 88 ? -13.497 4.028 26.213 1.00 76.31 88 ARG A C 1
ATOM 723 O O . ARG A 1 88 ? -14.561 3.757 26.754 1.00 76.31 88 ARG A O 1
ATOM 730 N N . LYS A 1 89 ? -12.303 4.133 26.821 1.00 62.22 89 LYS A N 1
ATOM 731 C CA . LYS A 1 89 ? -11.958 3.836 28.233 1.00 62.22 89 LYS A CA 1
ATOM 732 C C . LYS A 1 89 ? -12.949 2.950 29.002 1.00 62.22 89 LYS A C 1
ATOM 734 O O . LYS A 1 89 ? -14.000 3.449 29.452 1.00 62.22 89 LYS A O 1
#

Nearest PDB structures (foldseek):
  6ixg-assembly2_B  TM=7.929E-01  e=2.807E+00  Homo sapiens
  3q84-assembly2_H  TM=7.947E-01  e=6.003E+00  Homo sapiens
  2f1m-assembly1_A  TM=6.939E-01  e=5.037E+00  Escherichia coli
  2f1m-assembly1_B  TM=5.514E-01  e=3.987E+00  Escherichia coli
  3qwe-assembly1_A-2  TM=5.177E-01  e=8.042E+00  Homo sapiens

Solvent-accessible surface area (backbone atoms only — not comparable to full-atom values): 4627 Å² total; per-residue (Å²): 132,69,76,92,72,64,51,74,68,56,54,54,50,53,51,50,42,51,52,50,42,53,52,16,52,48,38,32,52,50,18,52,50,49,25,52,49,25,50,49,42,35,74,76,66,42,87,46,70,69,49,36,48,52,25,49,51,46,29,50,52,20,51,52,40,27,50,51,14,50,52,49,35,53,48,46,55,49,53,50,52,45,42,62,67,65,71,65,105

Secondary structure (DSSP, 8-state):
--GGG--HHHHHHHHHHHHHHHHHHHHHHHHHHHHHHHHHHHHHT--SHHHHHHHHHHHHHHHHHHHHHHHHHHHHHHHHHHIIIII--

Foldseek 3Di:
DPPVPDDPVLVVLVVVLVVLLVVLVVLLVVLVVQLVVLVVCLVPPDPDPVSVVVSVVSNVVSVVSNVVSVVSNVVSVVVNCCCVPPVPD

Sequence (89 aa):
MDIKKLKINDWIFGLLETLIIGYSLFLIIDSLIEKSEAKRRKFEEATNITQQLYFQDLESLASIQFISGIVLLIFASTIFSIYFRIIRK

pLDDT: mean 92.13, std 8.64, range [61.91, 98.38]